Protein AF-A0A0G0SGR7-F1 (afdb_monomer_lite)

Secondary structure (DSSP, 8-state):
--------------TT-EEEEEEE--SSHHHHHHH--EEEEEEE--PPTTT--------

pLDDT: mean 70.88, std 16.02, range [31.52, 93.06]

Radius of gyration: 15.11 Å; chains: 1; bounding box: 34×20×38 Å

Sequence (59 aa):
MLRITSAKVTASPGVSGWVQIHGFTPAEPEKLKTRGQLFVVVASKNGKEGIEAISFERE

Structure (mmCIF, N/CA/C/O backbone):
data_AF-A0A0G0SGR7-F1
#
_entry.id   AF-A0A0G0SGR7-F1
#
loop_
_atom_site.group_PDB
_atom_site.id
_atom_site.type_symbol
_atom_site.label_atom_id
_atom_site.label_alt_id
_atom_site.label_comp_id
_atom_site.label_asym_id
_atom_site.label_entity_id
_atom_site.label_seq_id
_atom_site.pdbx_PDB_ins_code
_atom_site.Cartn_x
_atom_site.Cartn_y
_atom_site.Cartn_z
_atom_site.occupancy
_atom_site.B_iso_or_equiv
_atom_site.auth_seq_id
_atom_site.auth_comp_id
_atom_site.auth_asym_id
_atom_site.auth_atom_id
_atom_site.pdbx_PDB_model_num
ATOM 1 N N . MET A 1 1 ? -10.853 -9.373 13.772 1.00 59.03 1 MET A N 1
ATOM 2 C CA . MET A 1 1 ? -10.358 -8.093 13.222 1.00 59.03 1 MET A CA 1
ATOM 3 C C . MET A 1 1 ? -8.908 -8.303 12.823 1.00 59.03 1 MET A C 1
ATOM 5 O O . MET A 1 1 ? -8.113 -8.662 13.682 1.00 59.03 1 MET A O 1
ATOM 9 N N . LEU A 1 2 ? -8.592 -8.206 11.531 1.00 61.09 2 LEU A N 1
ATOM 10 C CA . LEU A 1 2 ? -7.240 -8.458 11.027 1.00 61.09 2 LEU A CA 1
ATOM 11 C C . LEU A 1 2 ? -6.333 -7.286 11.438 1.00 61.09 2 LEU A C 1
ATOM 13 O O . LEU A 1 2 ? -6.663 -6.135 11.159 1.00 61.09 2 LEU A O 1
ATOM 17 N N . ARG A 1 3 ? -5.226 -7.560 12.137 1.00 69.50 3 ARG A N 1
ATOM 18 C CA . ARG A 1 3 ? -4.245 -6.545 12.550 1.00 69.50 3 ARG A CA 1
ATOM 19 C C . ARG A 1 3 ? -2.952 -6.785 11.784 1.00 69.50 3 ARG A C 1
ATOM 21 O O . ARG A 1 3 ? -2.187 -7.674 12.142 1.00 69.50 3 ARG A O 1
ATOM 28 N N . ILE A 1 4 ? -2.725 -6.005 10.732 1.00 68.31 4 ILE A N 1
ATOM 29 C CA . ILE A 1 4 ? -1.466 -6.039 9.981 1.00 68.31 4 ILE A CA 1
ATOM 30 C C . ILE A 1 4 ? -0.396 -5.358 10.844 1.00 68.31 4 ILE A C 1
ATOM 32 O O . ILE A 1 4 ? -0.526 -4.184 11.180 1.00 68.31 4 ILE A O 1
ATOM 36 N N . THR A 1 5 ? 0.625 -6.106 11.261 1.00 77.94 5 THR A N 1
ATOM 37 C CA . THR A 1 5 ? 1.731 -5.600 12.098 1.00 77.94 5 THR A CA 1
ATOM 38 C C . THR A 1 5 ? 2.933 -5.162 11.273 1.00 77.94 5 THR A C 1
ATOM 40 O O . THR A 1 5 ? 3.656 -4.255 11.675 1.00 77.94 5 THR A O 1
ATOM 43 N N . SER A 1 6 ? 3.141 -5.785 10.115 1.00 76.06 6 SER A N 1
ATOM 44 C CA . SER A 1 6 ? 4.167 -5.411 9.152 1.00 76.06 6 SER A CA 1
ATOM 45 C C . SER A 1 6 ? 3.765 -5.847 7.744 1.00 76.06 6 SER A C 1
ATOM 47 O O . SER A 1 6 ? 3.015 -6.805 7.556 1.00 76.06 6 S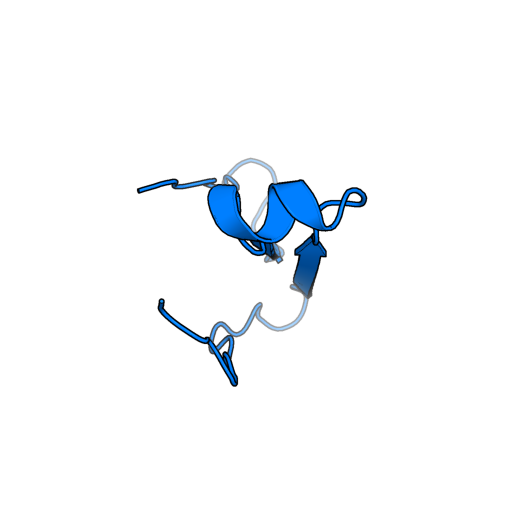ER A O 1
ATOM 49 N N . ALA A 1 7 ? 4.267 -5.121 6.749 1.00 74.25 7 ALA A N 1
ATOM 50 C CA . ALA A 1 7 ? 4.158 -5.461 5.338 1.00 74.25 7 ALA A CA 1
ATOM 51 C C . ALA A 1 7 ? 5.491 -5.118 4.661 1.00 74.25 7 ALA A C 1
ATOM 53 O O . ALA A 1 7 ? 6.139 -4.134 5.024 1.00 74.25 7 ALA A O 1
ATOM 54 N N . LYS A 1 8 ? 5.915 -5.933 3.693 1.00 78.75 8 LYS A N 1
ATOM 55 C CA . LYS A 1 8 ? 7.157 -5.730 2.940 1.00 78.75 8 LYS A CA 1
ATOM 56 C C . LYS A 1 8 ? 6.834 -5.654 1.456 1.00 78.75 8 LYS A C 1
ATOM 58 O O . LYS A 1 8 ? 6.265 -6.590 0.907 1.00 78.75 8 LYS A O 1
ATOM 63 N N . VAL A 1 9 ? 7.251 -4.572 0.806 1.00 71.94 9 VAL A N 1
ATOM 64 C CA . VAL A 1 9 ? 7.219 -4.462 -0.657 1.00 71.94 9 VAL A CA 1
ATOM 65 C C . VAL A 1 9 ? 8.494 -5.097 -1.212 1.00 71.94 9 VAL A C 1
ATOM 67 O O . VAL A 1 9 ? 9.595 -4.745 -0.794 1.00 71.94 9 VAL A O 1
ATOM 70 N N . THR A 1 10 ? 8.352 -6.073 -2.108 1.00 74.88 10 THR A N 1
ATOM 71 C CA . THR A 1 10 ? 9.476 -6.835 -2.689 1.00 74.88 10 THR A CA 1
ATOM 72 C C . THR A 1 10 ? 9.791 -6.455 -4.138 1.00 74.88 10 THR A C 1
ATOM 74 O O . THR A 1 10 ? 10.755 -6.968 -4.701 1.00 74.88 10 THR A O 1
ATOM 77 N N . ALA A 1 11 ? 9.016 -5.549 -4.741 1.00 67.62 11 ALA A N 1
ATOM 78 C CA . ALA A 1 11 ? 9.243 -5.081 -6.103 1.00 67.62 11 ALA A CA 1
ATOM 79 C C . ALA A 1 11 ? 10.477 -4.163 -6.179 1.00 67.62 11 ALA A C 1
ATOM 81 O O . ALA A 1 11 ? 10.553 -3.159 -5.471 1.00 67.62 11 ALA A O 1
ATOM 82 N N . SER A 1 12 ? 11.431 -4.497 -7.056 1.00 70.00 12 SER A N 1
ATOM 83 C CA . SER A 1 12 ? 12.556 -3.620 -7.399 1.00 70.00 12 SER A CA 1
ATOM 84 C C . SER A 1 12 ? 12.151 -2.724 -8.572 1.00 70.00 12 SER A C 1
ATOM 86 O O . SER A 1 12 ? 11.832 -3.256 -9.638 1.00 70.00 12 SER A O 1
ATOM 88 N N . PRO A 1 13 ? 12.167 -1.388 -8.431 1.00 66.81 13 PRO A N 1
ATOM 89 C CA . PRO A 1 13 ? 11.741 -0.491 -9.503 1.00 66.81 13 PRO A CA 1
ATOM 90 C C . PRO A 1 13 ? 12.789 -0.333 -10.628 1.00 66.81 13 PRO A C 1
ATOM 92 O O . PRO A 1 13 ? 12.562 0.393 -11.595 1.00 66.81 13 PRO A O 1
ATOM 95 N N . GLY A 1 14 ? 13.928 -1.032 -10.546 1.00 66.44 14 GLY A N 1
ATOM 96 C CA . GLY A 1 14 ? 15.026 -0.922 -11.509 1.00 66.44 14 GLY A CA 1
ATOM 97 C C . GLY A 1 14 ? 15.919 0.301 -11.267 1.00 66.44 14 GLY A C 1
ATOM 98 O O . GLY A 1 14 ? 15.736 1.039 -10.306 1.00 66.44 14 GLY A O 1
ATOM 99 N N . VAL A 1 15 ? 16.912 0.503 -12.141 1.00 66.75 15 VAL A N 1
ATOM 100 C CA . VAL A 1 15 ? 18.038 1.448 -11.940 1.00 66.75 15 VAL A CA 1
ATOM 101 C C . VAL A 1 15 ? 17.596 2.912 -11.795 1.00 66.75 15 VAL A C 1
ATOM 103 O O . VAL A 1 15 ? 18.283 3.701 -11.156 1.00 66.75 15 VAL A O 1
ATOM 106 N N . SER A 1 16 ? 16.450 3.281 -12.366 1.00 68.94 16 SER A N 1
ATOM 107 C CA . SER A 1 16 ? 15.943 4.658 -12.356 1.00 68.94 16 SER A CA 1
ATOM 108 C C . SER A 1 16 ? 14.450 4.756 -12.029 1.00 68.94 16 SER A C 1
ATOM 110 O O . SER A 1 16 ? 13.831 5.778 -12.309 1.00 68.94 16 SER A O 1
ATOM 112 N N . GLY A 1 17 ? 13.849 3.686 -11.509 1.00 73.44 17 GLY A N 1
ATOM 113 C CA . GLY A 1 17 ? 12.476 3.724 -11.017 1.00 73.44 17 GLY A CA 1
ATOM 114 C C . GLY A 1 17 ? 12.415 4.076 -9.531 1.00 73.44 17 GLY A C 1
ATOM 115 O O . GLY A 1 17 ? 13.432 4.136 -8.840 1.00 73.44 17 GLY A O 1
ATOM 116 N N . TRP A 1 18 ? 11.205 4.268 -9.021 1.00 75.94 18 TRP A N 1
ATOM 117 C CA . TRP A 1 18 ? 10.954 4.550 -7.614 1.00 75.94 18 TRP A CA 1
ATOM 118 C C . TRP A 1 18 ? 9.699 3.832 -7.116 1.00 75.94 18 TRP A C 1
ATOM 120 O O . TRP A 1 18 ? 8.807 3.466 -7.881 1.00 75.94 18 TRP A O 1
ATOM 130 N N . VAL A 1 19 ? 9.638 3.634 -5.801 1.00 79.69 19 VAL A N 1
ATOM 131 C CA . VAL A 1 19 ? 8.459 3.124 -5.098 1.00 79.69 19 VAL A CA 1
ATOM 132 C C . VAL A 1 19 ? 8.166 4.049 -3.929 1.00 79.69 19 VAL A C 1
ATOM 134 O O . VAL A 1 19 ? 9.071 4.434 -3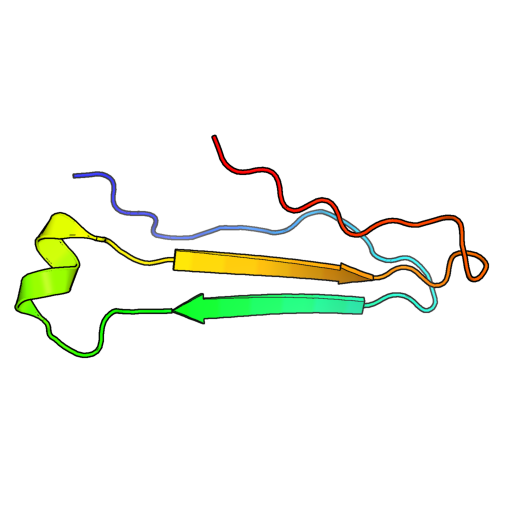.193 1.00 79.69 19 VAL A O 1
ATOM 137 N N . GLN A 1 20 ? 6.896 4.386 -3.749 1.00 81.38 20 GLN A N 1
ATOM 138 C CA . GLN A 1 20 ? 6.407 5.215 -2.663 1.00 81.38 20 GLN A CA 1
ATOM 139 C C . GLN A 1 20 ? 5.215 4.536 -1.995 1.00 81.38 20 GLN A C 1
ATOM 141 O O . GLN A 1 20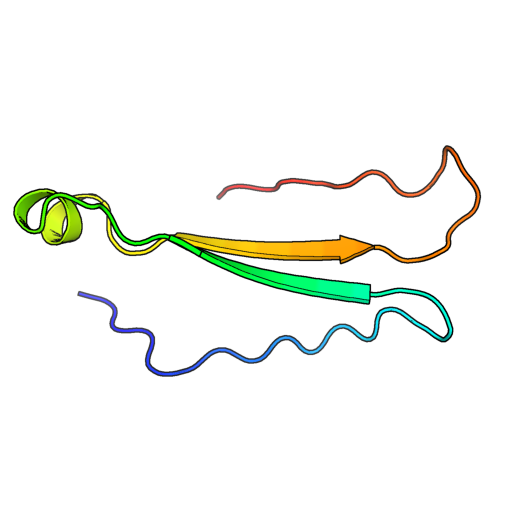 ? 4.301 4.056 -2.663 1.00 81.38 20 GLN A O 1
ATOM 146 N N . ILE A 1 21 ? 5.224 4.511 -0.666 1.00 83.12 21 ILE A N 1
ATOM 147 C CA . ILE A 1 21 ? 4.160 3.918 0.144 1.00 83.12 21 ILE A CA 1
ATOM 148 C C . ILE A 1 21 ? 3.485 5.041 0.921 1.00 83.12 21 ILE A C 1
ATOM 150 O O . ILE A 1 21 ? 4.155 5.806 1.611 1.00 83.12 21 ILE A O 1
ATOM 154 N N . HIS A 1 22 ? 2.161 5.115 0.824 1.00 85.31 22 HIS A N 1
ATOM 155 C CA . HIS A 1 22 ? 1.333 6.066 1.557 1.00 85.31 22 HIS A CA 1
ATOM 156 C C . HIS A 1 22 ? 0.359 5.338 2.467 1.00 85.31 22 HIS A C 1
ATOM 158 O O . HIS A 1 22 ? -0.334 4.420 2.035 1.00 85.31 22 HIS A O 1
ATOM 164 N N . GLY A 1 23 ? 0.298 5.762 3.725 1.00 85.94 23 GLY A N 1
ATOM 165 C CA . GLY A 1 23 ? -0.672 5.277 4.699 1.00 85.94 23 GLY A CA 1
ATOM 166 C C . GLY A 1 23 ? -1.731 6.337 4.973 1.00 85.94 23 GLY A C 1
ATOM 167 O O . GLY A 1 23 ? -1.406 7.483 5.270 1.00 85.94 23 GLY A O 1
ATOM 168 N N . PHE A 1 24 ? -2.995 5.937 4.924 1.00 88.00 24 PHE A N 1
ATOM 169 C CA . PHE A 1 24 ? -4.140 6.773 5.243 1.00 88.00 24 PHE A CA 1
ATOM 170 C C . PHE A 1 24 ? -4.910 6.154 6.404 1.00 88.00 24 PHE A C 1
ATOM 172 O O . PHE A 1 24 ? -5.359 5.007 6.355 1.00 88.00 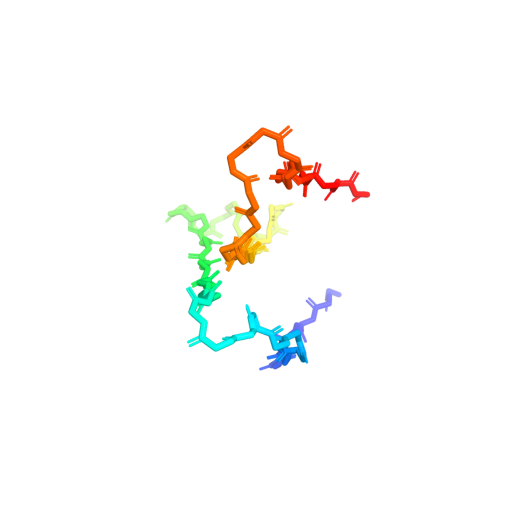24 PHE A O 1
ATOM 179 N N . THR A 1 25 ? -5.079 6.950 7.454 1.00 88.81 25 THR A N 1
ATOM 180 C CA . THR A 1 25 ? -5.944 6.632 8.590 1.00 88.81 25 THR A CA 1
ATOM 181 C C . THR A 1 25 ? -7.077 7.659 8.613 1.00 88.81 25 THR A C 1
ATOM 183 O O . THR A 1 25 ? -6.801 8.847 8.433 1.00 88.81 25 THR A O 1
ATOM 186 N N . PRO A 1 26 ? -8.346 7.246 8.792 1.00 89.81 26 PRO A N 1
ATOM 187 C CA . PRO A 1 26 ? -9.453 8.183 8.944 1.00 89.81 26 PRO A CA 1
ATOM 188 C C . PRO A 1 26 ? -9.175 9.192 10.063 1.00 89.81 26 PRO A C 1
ATOM 190 O O . PRO A 1 26 ? -8.738 8.803 11.143 1.00 89.81 26 PRO A O 1
ATOM 193 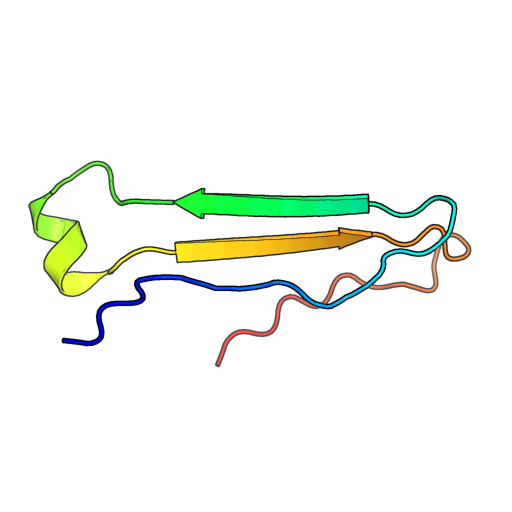N N . ALA A 1 27 ? -9.456 10.474 9.814 1.00 90.44 27 ALA A N 1
ATOM 194 C CA . ALA A 1 27 ? -9.282 11.525 10.819 1.00 90.44 27 ALA A CA 1
ATOM 195 C C . ALA A 1 27 ? -10.214 11.333 12.029 1.00 90.44 27 ALA A C 1
ATOM 197 O O . ALA A 1 27 ? -9.850 11.653 13.155 1.00 90.44 27 ALA A O 1
ATOM 198 N N . GLU A 1 28 ? -11.406 10.785 11.789 1.00 93.06 28 GLU A N 1
ATOM 199 C CA . GLU A 1 28 ? -12.404 10.483 12.815 1.00 93.06 28 GLU A CA 1
ATOM 200 C C . GLU A 1 28 ? -12.165 9.070 13.385 1.00 93.06 28 GLU A C 1
ATOM 202 O O . GLU A 1 28 ? -12.313 8.083 12.647 1.00 93.06 28 GLU A O 1
ATOM 207 N N . PRO A 1 29 ? -11.822 8.932 14.681 1.00 86.25 29 PRO A N 1
ATOM 208 C CA . PRO A 1 29 ? -11.483 7.643 15.287 1.00 86.25 29 PRO A CA 1
ATOM 209 C C . PRO A 1 29 ? -12.616 6.611 15.222 1.00 86.25 29 PRO A C 1
ATOM 211 O O . PRO A 1 29 ? -12.355 5.419 15.054 1.00 86.25 29 PRO A O 1
ATOM 214 N N . GLU A 1 30 ? -13.881 7.034 15.298 1.00 89.81 30 GLU A N 1
ATOM 215 C CA . GLU A 1 30 ? -15.033 6.138 15.149 1.00 89.81 30 GLU A CA 1
ATOM 216 C C . GLU A 1 30 ? -15.092 5.464 13.771 1.00 89.81 30 GLU A C 1
ATOM 218 O O . GLU A 1 30 ? -15.478 4.295 13.667 1.00 89.81 30 GLU A O 1
ATOM 223 N N . LYS A 1 31 ? -14.639 6.151 12.714 1.00 87.50 31 LYS A N 1
ATOM 224 C CA . LYS A 1 31 ? -14.620 5.618 11.346 1.00 87.50 31 LYS A CA 1
ATOM 225 C C . LYS A 1 31 ? -13.510 4.594 11.136 1.00 87.50 31 LYS A C 1
ATOM 227 O O . LYS A 1 31 ? -13.611 3.790 10.213 1.00 87.50 31 LYS A O 1
ATOM 232 N N . LEU A 1 32 ? -12.487 4.557 11.993 1.00 85.00 32 LEU A N 1
ATOM 233 C CA . LEU A 1 32 ? -11.425 3.552 11.911 1.00 85.00 32 LEU A CA 1
ATOM 234 C C . LEU A 1 32 ? -11.971 2.129 12.096 1.00 85.00 32 LEU A C 1
ATOM 236 O O . LEU A 1 32 ? -11.518 1.208 11.420 1.00 85.00 32 LEU A O 1
ATOM 240 N N . LYS A 1 33 ? -12.973 1.944 12.966 1.00 82.19 33 LYS A N 1
ATOM 241 C CA . LYS A 1 33 ? -13.560 0.621 13.242 1.00 82.19 33 LYS A CA 1
ATOM 242 C C . LYS A 1 33 ? -14.327 0.043 12.051 1.00 82.19 33 LYS A C 1
ATOM 244 O O . LYS A 1 33 ? -14.394 -1.174 11.922 1.00 82.19 33 LYS A O 1
ATOM 249 N N . THR A 1 34 ? -14.903 0.899 11.207 1.00 86.06 34 THR A N 1
ATOM 250 C CA . THR A 1 34 ? -15.723 0.490 10.055 1.00 86.06 34 THR A CA 1
ATOM 251 C C . THR A 1 34 ? -14.976 0.565 8.725 1.00 86.06 34 THR A C 1
ATOM 253 O O . THR A 1 34 ? -15.259 -0.233 7.840 1.00 86.06 34 THR A O 1
ATOM 256 N N . ARG A 1 35 ? -14.022 1.496 8.572 1.00 86.00 35 ARG A N 1
ATOM 257 C CA . ARG A 1 35 ? -13.271 1.723 7.321 1.00 86.00 35 ARG A CA 1
ATOM 258 C C . ARG A 1 35 ? -11.863 1.124 7.319 1.00 86.00 35 ARG A C 1
ATOM 260 O O . ARG A 1 35 ? -11.334 0.863 6.246 1.00 86.00 35 ARG A O 1
ATOM 267 N N . GLY A 1 36 ? -11.258 0.915 8.489 1.00 83.12 36 GLY A N 1
ATOM 268 C CA . GLY A 1 36 ? -9.883 0.428 8.609 1.00 83.12 36 GLY A CA 1
ATOM 269 C C . GLY A 1 36 ? -8.822 1.450 8.180 1.00 83.12 36 GLY A C 1
ATOM 270 O O . GLY A 1 36 ? -9.081 2.652 8.105 1.00 83.12 36 GLY A O 1
ATOM 271 N N . GLN A 1 37 ? -7.605 0.957 7.940 1.00 85.38 37 GLN A N 1
ATOM 272 C CA . GLN A 1 37 ? -6.482 1.728 7.399 1.00 85.38 37 GLN A CA 1
ATOM 273 C C . GLN A 1 37 ? -6.307 1.402 5.918 1.00 85.38 37 GLN A C 1
ATOM 275 O O . GLN A 1 37 ? -6.425 0.243 5.523 1.00 85.38 37 GLN A O 1
ATOM 280 N N . LEU A 1 38 ? -5.997 2.414 5.112 1.00 83.75 38 LEU A N 1
ATOM 281 C CA . LEU A 1 38 ? -5.701 2.250 3.694 1.00 83.75 38 LEU A CA 1
ATOM 282 C C . LEU A 1 38 ? -4.206 2.454 3.470 1.00 83.75 38 LEU A C 1
ATOM 284 O O . LEU A 1 38 ? -3.646 3.465 3.884 1.00 83.75 38 LEU A O 1
ATOM 288 N N . PHE A 1 39 ? -3.578 1.520 2.770 1.00 84.06 39 PHE A N 1
ATOM 289 C CA . PHE A 1 39 ? -2.204 1.658 2.306 1.00 84.06 39 PHE A CA 1
ATOM 290 C C . PHE A 1 39 ? -2.208 1.680 0.782 1.00 84.06 39 PHE A C 1
ATOM 292 O O . PHE A 1 39 ? -2.831 0.830 0.152 1.00 84.06 39 PHE A O 1
ATOM 299 N N . VAL A 1 40 ? -1.531 2.662 0.195 1.00 82.31 40 VAL A N 1
ATOM 300 C CA . VAL A 1 40 ? -1.374 2.808 -1.253 1.00 82.31 40 VAL A CA 1
ATOM 301 C C . VAL A 1 40 ? 0.098 2.641 -1.585 1.00 82.31 40 VAL A C 1
ATOM 303 O O . VAL A 1 40 ? 0.950 3.322 -1.015 1.00 82.31 40 VAL A O 1
ATOM 306 N N . VAL A 1 41 ? 0.398 1.741 -2.515 1.00 80.00 41 VAL A N 1
ATOM 307 C CA . VAL A 1 41 ? 1.750 1.536 -3.035 1.00 80.00 41 VAL A CA 1
ATOM 308 C C . VAL A 1 41 ? 1.776 2.062 -4.460 1.00 80.00 41 VAL A C 1
ATOM 310 O O . VAL A 1 41 ? 1.055 1.567 -5.319 1.00 80.00 41 VAL A O 1
ATOM 313 N N . VAL A 1 42 ? 2.597 3.080 -4.702 1.00 77.00 42 VAL A N 1
ATOM 314 C CA . VAL A 1 42 ? 2.824 3.644 -6.032 1.00 77.00 42 VAL A CA 1
ATOM 315 C C . VAL A 1 42 ? 4.221 3.244 -6.463 1.00 77.00 42 VAL A C 1
ATOM 317 O O . VAL A 1 42 ? 5.197 3.609 -5.812 1.00 77.00 42 VAL A O 1
ATOM 320 N N . ALA A 1 43 ? 4.319 2.491 -7.549 1.00 76.19 43 ALA A N 1
ATOM 321 C CA . ALA A 1 43 ? 5.587 2.142 -8.164 1.00 76.19 43 ALA A CA 1
ATOM 322 C C . ALA A 1 43 ? 5.620 2.723 -9.573 1.00 76.19 43 ALA A C 1
ATOM 324 O O . ALA A 1 43 ? 4.659 2.587 -10.327 1.00 76.19 43 ALA A O 1
ATOM 325 N N . SER A 1 44 ? 6.729 3.366 -9.912 1.00 73.50 44 SER A N 1
ATOM 326 C CA . SER A 1 44 ? 7.006 3.800 -11.269 1.00 73.50 44 SER A CA 1
ATOM 327 C C . SER A 1 44 ? 8.355 3.256 -11.687 1.00 73.50 44 SER A C 1
ATOM 329 O O . SER A 1 44 ? 9.333 3.294 -10.936 1.00 73.50 44 SER A O 1
ATOM 331 N N . LYS A 1 45 ? 8.403 2.742 -12.902 1.00 70.19 45 LYS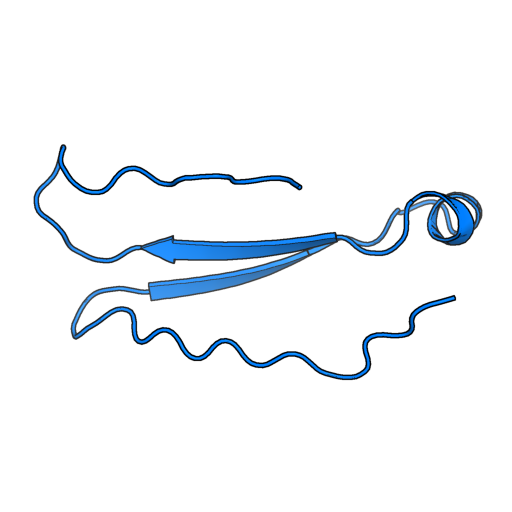 A N 1
ATOM 332 C CA . LYS A 1 45 ? 9.631 2.364 -13.575 1.00 70.19 45 LYS A CA 1
ATOM 333 C C . LYS A 1 45 ? 9.804 3.344 -14.730 1.00 70.19 45 LYS A C 1
ATOM 335 O O . LYS A 1 45 ? 8.828 3.796 -15.320 1.00 70.19 45 LYS A O 1
ATOM 340 N N . ASN A 1 46 ? 11.046 3.701 -15.056 1.00 61.19 46 ASN A N 1
ATOM 341 C CA . ASN A 1 46 ? 11.322 4.437 -16.293 1.00 61.19 46 ASN A CA 1
ATOM 342 C C . ASN A 1 46 ? 11.175 3.475 -17.485 1.00 61.19 46 ASN A C 1
ATOM 344 O O . ASN A 1 46 ? 12.160 3.055 -18.093 1.00 61.19 46 ASN A O 1
ATOM 348 N N . GLY A 1 47 ? 9.944 3.061 -17.776 1.00 58.69 47 GLY A N 1
ATOM 349 C CA . GLY A 1 47 ? 9.554 2.542 -19.077 1.00 58.69 47 GLY A CA 1
ATOM 350 C C . GLY A 1 47 ? 9.398 3.692 -20.072 1.00 58.69 47 GLY A C 1
ATOM 351 O O . GLY A 1 47 ? 9.250 4.850 -19.685 1.00 58.69 47 GLY A O 1
ATOM 352 N N . LYS A 1 48 ? 9.447 3.392 -21.375 1.00 49.62 48 LYS A N 1
ATOM 353 C CA . LYS A 1 48 ? 9.155 4.387 -22.421 1.00 49.62 48 LYS A CA 1
ATOM 354 C C . LYS A 1 48 ? 7.786 5.030 -22.157 1.00 49.62 48 LYS A C 1
ATOM 356 O O . LYS A 1 48 ? 6.831 4.308 -21.856 1.00 49.62 48 LYS A O 1
ATOM 361 N N . GLU A 1 49 ? 7.697 6.355 -22.304 1.00 48.22 49 GLU A N 1
ATOM 362 C CA . GLU A 1 49 ? 6.424 7.087 -22.257 1.00 48.22 49 GLU A CA 1
ATOM 363 C C . GLU A 1 49 ? 5.369 6.374 -23.121 1.00 48.22 49 GLU A C 1
ATOM 365 O O . GLU A 1 49 ? 5.631 6.018 -24.270 1.00 48.22 49 GLU A O 1
ATOM 370 N N . GLY A 1 50 ? 4.185 6.130 -22.548 1.00 51.28 50 GLY A N 1
ATOM 371 C CA . GLY A 1 50 ? 3.043 5.532 -23.249 1.00 51.28 50 GLY A CA 1
ATOM 372 C C . GLY A 1 50 ? 2.865 4.010 -23.136 1.00 51.28 50 GLY A C 1
ATOM 373 O O . GLY A 1 50 ? 1.912 3.504 -23.719 1.00 51.28 50 GLY A O 1
ATOM 374 N N . ILE A 1 51 ? 3.720 3.273 -22.404 1.00 49.47 51 ILE A N 1
ATOM 375 C CA . ILE A 1 51 ? 3.619 1.795 -22.288 1.00 49.47 51 ILE A CA 1
ATOM 376 C C . ILE A 1 51 ? 3.238 1.312 -20.878 1.00 49.47 51 ILE A C 1
ATOM 378 O O . ILE A 1 51 ? 2.461 0.369 -20.743 1.00 49.47 51 ILE A O 1
ATOM 382 N N . GLU A 1 52 ? 3.766 1.924 -19.817 1.00 49.88 52 GLU A N 1
ATOM 383 C CA . GLU A 1 52 ? 3.567 1.427 -18.448 1.00 49.88 52 GLU A CA 1
ATOM 384 C C . GLU A 1 52 ? 2.382 2.156 -17.782 1.00 49.88 52 GLU A C 1
ATOM 386 O O . GLU A 1 52 ? 2.512 3.246 -17.228 1.00 49.88 52 GLU A O 1
ATOM 391 N N . ALA A 1 53 ? 1.189 1.564 -17.900 1.00 47.69 53 ALA A N 1
ATOM 392 C CA . ALA A 1 53 ? -0.028 2.029 -17.240 1.00 47.69 53 ALA A CA 1
ATOM 393 C C . ALA A 1 53 ? 0.008 1.707 -15.735 1.00 47.69 53 ALA A C 1
ATOM 395 O O . ALA A 1 53 ? 0.308 0.581 -15.340 1.00 47.69 53 ALA A O 1
ATOM 396 N N . ILE A 1 54 ? -0.335 2.684 -14.891 1.00 49.78 54 ILE A N 1
ATOM 397 C CA . ILE A 1 54 ? -0.528 2.475 -13.450 1.00 49.78 54 ILE A CA 1
ATOM 398 C C . ILE A 1 54 ? -1.895 1.804 -13.264 1.00 49.78 54 ILE A C 1
ATOM 400 O O . ILE A 1 54 ? -2.928 2.468 -13.363 1.00 49.78 54 ILE A O 1
ATOM 404 N N . SER A 1 55 ? -1.922 0.492 -13.024 1.00 44.38 55 SER A N 1
ATOM 405 C CA . SER A 1 55 ? -3.150 -0.220 -12.663 1.00 44.38 55 SER A CA 1
ATOM 406 C C . SER A 1 55 ? -3.425 -0.074 -11.165 1.00 44.38 55 SER A C 1
ATOM 408 O O . SER A 1 55 ? -2.645 -0.493 -10.311 1.00 44.38 55 SER A O 1
ATOM 410 N N . PHE A 1 56 ? -4.564 0.535 -10.843 1.00 40.25 56 PHE A N 1
ATOM 411 C CA . PHE A 1 56 ? -5.158 0.474 -9.513 1.00 40.25 56 PHE A CA 1
ATOM 412 C C . PHE A 1 56 ? -6.150 -0.689 -9.510 1.00 40.25 56 PHE A C 1
ATOM 414 O O . PHE A 1 56 ? -7.297 -0.518 -9.917 1.00 40.25 56 PHE A O 1
ATOM 421 N N . GLU A 1 57 ? -5.714 -1.876 -9.096 1.00 31.52 57 GLU A N 1
ATOM 422 C CA . GLU A 1 57 ? -6.636 -2.988 -8.851 1.00 31.52 57 GLU A CA 1
ATOM 423 C C . GLU A 1 57 ? -7.142 -2.938 -7.408 1.00 31.52 57 GLU A C 1
ATOM 425 O O . GLU A 1 57 ? -6.390 -2.701 -6.460 1.00 31.52 57 GLU A O 1
ATOM 430 N N . ARG A 1 58 ? -8.455 -3.107 -7.263 1.00 32.78 58 ARG A N 1
ATOM 431 C CA . ARG A 1 58 ? -9.180 -3.136 -5.997 1.00 32.78 58 ARG A CA 1
ATOM 432 C C . ARG A 1 58 ? -10.001 -4.423 -6.019 1.00 32.78 58 ARG A C 1
ATOM 434 O O . ARG A 1 58 ? -10.888 -4.532 -6.862 1.00 32.78 58 ARG A O 1
ATOM 441 N N . GLU A 1 59 ? -9.668 -5.370 -5.147 1.00 35.53 59 GLU A N 1
ATOM 442 C CA . GLU A 1 59 ? -10.518 -6.528 -4.827 1.00 35.53 59 GLU A CA 1
ATOM 443 C C . GLU A 1 59 ? -11.357 -6.216 -3.582 1.00 35.53 59 GLU A C 1
ATOM 445 O O . GLU A 1 59 ? -10.812 -5.582 -2.642 1.00 35.53 59 GLU A O 1
#

Foldseek 3Di:
DDDCPDDDDPDDLPDPKDKDKDKDDDPDPVVCVVPNIDIDIDIDHPDPPPDDDDDDDDD

Organism: NCBI:txid1618553